Protein AF-A0A6N7AFN5-F1 (afdb_monomer_lite)

Sequence (106 aa):
MSRGKKYKDRILKVLLETVGHSVFNEKVSVTKLRLILMEGEQFIHGACLINGRPAAVMFCPDIEMGLVAIAKSPFSDEMHYARITATVVTGKDAASLSHPLHRTRQ

Radius of gyration: 15.15 Å; chains: 1; bounding box: 48×24×41 Å

Foldseek 3Di:
DDQWDWDDDPVVQVVVQVVLCVVPVDRWHWAPWTWIQRPVQQKIWTWIAINNWTKIKIARVVQQKIKMWTDPDNPDPDIDIDIDHDDDDDPPVVVVPVDDPPDPDD

Secondary structure (DSSP, 8-state):
--S-EEE--HHHHHHHHHHHHHHHSS---EEEEEEEEETTTTEEEEEEEETTEEEEEEEETTTTEEEEEEESSTT-S-EEEEEEE-----SSTTTGGGS-------

Structure (mmCIF, N/CA/C/O backbone):
data_AF-A0A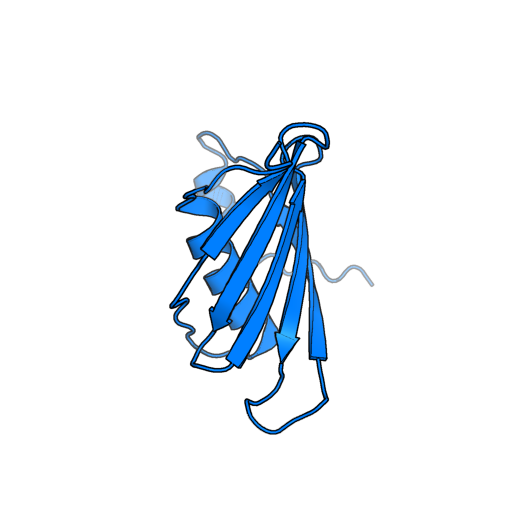6N7AFN5-F1
#
_entry.id   AF-A0A6N7AFN5-F1
#
loop_
_atom_site.group_PDB
_atom_site.id
_atom_site.type_symbol
_atom_site.label_atom_id
_atom_site.label_alt_id
_atom_site.label_comp_id
_atom_site.label_asym_id
_atom_site.label_entity_id
_atom_site.label_seq_id
_atom_site.pdbx_PDB_ins_code
_atom_site.Cartn_x
_atom_site.Cartn_y
_atom_site.Cartn_z
_atom_site.occupancy
_atom_site.B_iso_or_equiv
_atom_site.auth_seq_id
_atom_site.auth_comp_id
_atom_site.auth_asym_id
_atom_site.auth_atom_id
_atom_site.pdbx_PDB_model_num
ATOM 1 N N . MET A 1 1 ? -25.710 -9.493 -4.014 1.00 48.72 1 MET A N 1
ATOM 2 C CA . MET A 1 1 ? -25.353 -8.317 -3.189 1.00 48.72 1 MET A CA 1
ATOM 3 C C . MET A 1 1 ? -23.850 -8.101 -3.293 1.00 48.72 1 MET A C 1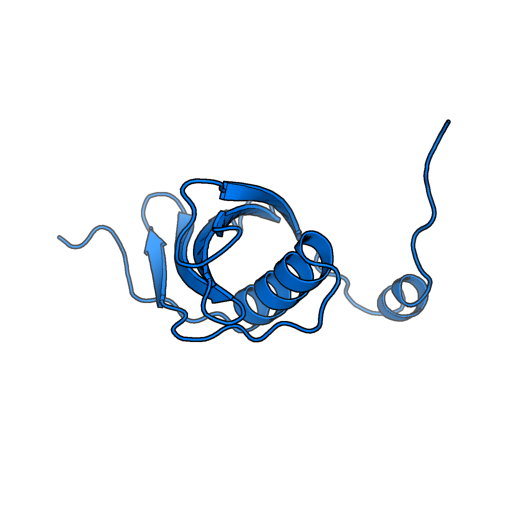
ATOM 5 O O . MET A 1 1 ? -23.125 -9.087 -3.292 1.00 48.72 1 MET A O 1
ATOM 9 N N . SER A 1 2 ? -23.383 -6.860 -3.453 1.00 57.84 2 SER A N 1
ATOM 10 C CA . SER A 1 2 ? -21.942 -6.561 -3.447 1.00 57.84 2 SER A CA 1
ATOM 11 C C . SER A 1 2 ? -21.370 -6.869 -2.062 1.00 57.84 2 SER A C 1
ATOM 13 O O . SER A 1 2 ? -21.872 -6.319 -1.088 1.00 57.84 2 SER A O 1
ATOM 15 N N . ARG A 1 3 ? -20.346 -7.727 -1.963 1.00 80.50 3 ARG A N 1
ATOM 16 C CA . ARG A 1 3 ? -19.695 -8.077 -0.680 1.00 80.50 3 ARG A CA 1
ATOM 17 C C . ARG A 1 3 ? -18.726 -7.002 -0.166 1.00 80.50 3 ARG A C 1
ATOM 19 O O . ARG A 1 3 ? -18.172 -7.157 0.913 1.00 80.50 3 ARG A O 1
ATOM 26 N N . GLY A 1 4 ? -18.536 -5.913 -0.913 1.00 89.56 4 GLY A N 1
ATOM 27 C CA . GLY A 1 4 ? -17.678 -4.807 -0.499 1.00 89.56 4 GLY A CA 1
ATOM 28 C C . GLY A 1 4 ? -18.197 -3.435 -0.920 1.00 89.56 4 GLY A C 1
ATOM 29 O O . GLY A 1 4 ? -19.010 -3.306 -1.844 1.00 89.56 4 GLY A O 1
ATOM 30 N N . LYS A 1 5 ? -17.705 -2.397 -0.238 1.00 94.75 5 LYS A N 1
ATOM 31 C CA . LYS A 1 5 ? -18.006 -0.985 -0.511 1.00 94.75 5 LYS A CA 1
ATOM 32 C C . LYS A 1 5 ? -16.742 -0.218 -0.866 1.00 94.75 5 LYS A C 1
ATOM 34 O O . LYS A 1 5 ? -15.682 -0.458 -0.301 1.00 94.75 5 LYS A O 1
ATOM 39 N N . LYS A 1 6 ? -16.856 0.743 -1.790 1.00 95.56 6 LYS A N 1
ATOM 40 C CA . LYS A 1 6 ? -15.751 1.659 -2.111 1.00 95.56 6 LYS A CA 1
ATOM 41 C C . LYS A 1 6 ? -15.297 2.366 -0.836 1.00 95.56 6 LYS A C 1
ATOM 43 O O . LYS A 1 6 ? -16.120 2.944 -0.132 1.00 95.56 6 LYS A O 1
ATOM 48 N N . TYR A 1 7 ? -13.995 2.364 -0.597 1.00 94.94 7 TYR A N 1
ATOM 49 C CA . TYR A 1 7 ? -13.388 2.946 0.589 1.00 94.94 7 TYR A CA 1
ATOM 50 C C . TYR A 1 7 ? -12.351 4.003 0.195 1.00 94.94 7 TYR A C 1
ATOM 52 O O . TYR A 1 7 ? -11.788 3.978 -0.905 1.00 94.94 7 TYR A O 1
ATOM 60 N N . LYS A 1 8 ? -12.131 4.982 1.069 1.00 93.56 8 LYS A N 1
ATOM 61 C CA . LYS A 1 8 ? -11.112 6.020 0.899 1.00 93.56 8 LYS A CA 1
ATOM 62 C C . LYS A 1 8 ? -10.414 6.209 2.228 1.00 93.56 8 LYS A C 1
ATOM 64 O O . LYS A 1 8 ? -11.068 6.511 3.216 1.00 93.56 8 LYS A O 1
ATOM 69 N N . ASP A 1 9 ? -9.095 6.105 2.207 1.00 90.19 9 ASP A N 1
ATOM 70 C CA . ASP A 1 9 ? -8.293 6.197 3.414 1.00 90.19 9 ASP A CA 1
ATOM 71 C C . ASP A 1 9 ? -6.992 6.931 3.114 1.00 90.19 9 ASP A C 1
ATOM 73 O O . ASP A 1 9 ? -6.204 6.527 2.253 1.00 90.19 9 ASP A O 1
ATOM 77 N N . ARG A 1 10 ? -6.805 8.069 3.786 1.00 90.00 10 ARG A N 1
ATOM 78 C CA . ARG A 1 10 ? -5.598 8.883 3.627 1.00 90.00 10 ARG A CA 1
ATOM 79 C C . ARG A 1 10 ? -4.405 8.251 4.336 1.00 90.00 10 ARG A C 1
ATOM 81 O O . ARG A 1 10 ? -3.293 8.388 3.836 1.00 90.00 10 ARG A O 1
ATOM 88 N N . ILE A 1 11 ? -4.634 7.551 5.445 1.00 88.62 11 ILE A N 1
ATOM 89 C CA . ILE A 1 11 ? -3.586 6.892 6.226 1.00 88.62 11 ILE A CA 1
ATOM 90 C C . ILE A 1 11 ? -3.008 5.746 5.406 1.00 88.62 11 ILE A C 1
ATOM 92 O O . ILE A 1 11 ? -1.794 5.683 5.242 1.00 88.62 11 ILE A O 1
ATOM 96 N N . LEU A 1 12 ? -3.854 4.917 4.784 1.00 92.19 12 LEU A N 1
ATOM 97 C CA . LEU A 1 12 ? -3.364 3.848 3.907 1.00 92.19 12 LEU A CA 1
ATOM 98 C C . LEU A 1 12 ? -2.556 4.381 2.725 1.00 92.19 12 LEU A C 1
ATOM 100 O O . LEU A 1 12 ? -1.584 3.749 2.324 1.00 92.19 12 LEU A O 1
ATOM 104 N N . LYS A 1 13 ? -2.903 5.550 2.175 1.00 94.94 13 LYS A N 1
ATOM 105 C CA . LYS A 1 13 ? -2.083 6.162 1.122 1.00 94.94 13 LYS A CA 1
ATOM 106 C C . LYS A 1 13 ? -0.681 6.512 1.633 1.00 94.94 13 LYS A C 1
ATOM 108 O O . LYS A 1 13 ? 0.290 6.134 0.986 1.00 94.94 13 LYS A O 1
ATOM 113 N N . VAL A 1 14 ? -0.584 7.207 2.768 1.00 92.44 14 VAL A N 1
ATOM 114 C CA . VAL A 1 14 ? 0.706 7.581 3.377 1.00 92.44 14 VAL A CA 1
ATOM 115 C C . VAL A 1 14 ? 1.515 6.333 3.717 1.00 92.44 14 VAL A C 1
ATOM 117 O O . VAL A 1 14 ? 2.703 6.258 3.430 1.00 92.44 14 VAL A O 1
ATOM 120 N N . LEU A 1 15 ? 0.854 5.315 4.259 1.00 92.25 15 LEU A N 1
ATOM 121 C CA . LEU A 1 15 ? 1.477 4.048 4.596 1.00 92.25 15 LEU A CA 1
ATOM 122 C C . LEU A 1 15 ? 2.068 3.359 3.359 1.00 92.25 15 LEU A C 1
ATOM 124 O O . LEU A 1 15 ? 3.201 2.888 3.403 1.00 92.25 15 LEU A O 1
ATOM 128 N N . LEU A 1 16 ? 1.336 3.330 2.244 1.00 95.69 16 LEU A N 1
ATOM 129 C CA . LEU A 1 16 ? 1.826 2.775 0.980 1.00 95.69 16 LEU A CA 1
ATOM 130 C C . LEU A 1 16 ? 3.016 3.565 0.416 1.00 95.69 16 LEU A C 1
ATOM 132 O O . LEU A 1 16 ? 3.907 2.967 -0.184 1.00 95.69 16 LEU A O 1
ATOM 136 N N . GLU A 1 17 ? 3.060 4.883 0.625 1.00 95.69 17 GLU A N 1
ATOM 137 C CA . GLU A 1 17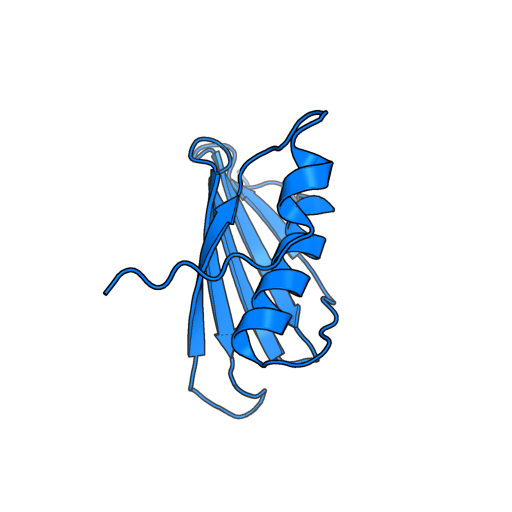 ? 4.225 5.705 0.277 1.00 95.69 17 GLU A CA 1
ATOM 138 C C . GLU A 1 17 ? 5.438 5.337 1.151 1.00 95.69 17 GLU A C 1
ATOM 140 O O . GLU A 1 17 ? 6.529 5.122 0.625 1.00 95.69 17 GLU A O 1
ATOM 145 N N . THR A 1 18 ? 5.250 5.150 2.460 1.00 93.25 18 THR A N 1
ATOM 146 C CA . THR A 1 18 ? 6.308 4.682 3.373 1.00 93.25 18 THR A CA 1
ATOM 147 C C . THR A 1 18 ? 6.827 3.295 2.988 1.00 93.25 18 THR A C 1
ATOM 149 O O . THR A 1 18 ? 8.038 3.084 2.923 1.00 93.25 18 THR A O 1
ATOM 152 N N . VAL A 1 19 ? 5.931 2.351 2.685 1.00 93.94 19 VAL A N 1
ATOM 153 C CA . VAL A 1 19 ? 6.309 0.999 2.249 1.00 93.94 19 VAL A CA 1
ATOM 154 C C . VAL A 1 19 ? 7.078 1.054 0.932 1.00 93.94 19 VAL A C 1
ATOM 156 O O . VAL A 1 19 ? 8.144 0.457 0.829 1.00 93.94 19 VAL A O 1
ATOM 159 N N . GLY A 1 20 ? 6.584 1.793 -0.064 1.00 95.06 20 GLY A N 1
ATOM 160 C CA . GLY A 1 20 ? 7.269 1.920 -1.349 1.00 95.06 20 GLY A CA 1
ATOM 161 C C . GLY A 1 20 ? 8.663 2.537 -1.208 1.00 95.06 20 GLY A C 1
ATOM 162 O O . GLY A 1 20 ? 9.608 2.039 -1.818 1.00 95.06 20 GLY A O 1
ATOM 163 N N . HIS A 1 21 ? 8.814 3.556 -0.355 1.00 94.56 21 HIS A N 1
ATOM 164 C CA . HIS A 1 21 ? 10.123 4.122 -0.035 1.00 94.56 21 HIS A CA 1
ATOM 165 C C . HIS A 1 21 ? 11.052 3.084 0.603 1.00 94.56 21 HIS A C 1
ATOM 167 O O . HIS A 1 21 ? 12.190 2.943 0.170 1.00 94.56 21 HIS A O 1
ATOM 173 N N . SER A 1 22 ? 10.561 2.307 1.573 1.00 92.50 22 SER A N 1
ATOM 174 C CA . SER A 1 22 ? 11.355 1.266 2.233 1.00 92.50 22 SER A CA 1
ATOM 175 C C . SER A 1 22 ? 11.749 0.115 1.302 1.00 92.50 22 SER A C 1
ATOM 177 O O . SER A 1 22 ? 12.813 -0.465 1.493 1.00 92.50 22 SER A O 1
ATOM 179 N N . VAL A 1 23 ? 10.905 -0.247 0.330 1.00 92.62 23 VAL A N 1
ATOM 180 C CA . VAL A 1 23 ? 11.166 -1.359 -0.603 1.00 92.62 23 VAL A CA 1
ATOM 181 C C . VAL A 1 23 ? 12.159 -0.956 -1.693 1.00 92.62 23 VAL A C 1
ATOM 183 O O . VAL A 1 23 ? 13.031 -1.745 -2.043 1.00 92.62 23 VAL A O 1
ATOM 186 N N . PHE A 1 24 ? 12.041 0.261 -2.230 1.00 93.06 24 PHE A N 1
ATOM 187 C CA . PHE A 1 24 ? 12.830 0.700 -3.388 1.00 93.06 24 PHE A CA 1
ATOM 188 C C . PHE A 1 24 ? 13.945 1.695 -3.050 1.00 93.06 24 PHE A C 1
ATOM 190 O O . PHE A 1 24 ? 14.727 2.043 -3.930 1.00 93.06 24 PHE A O 1
ATOM 197 N N . ASN A 1 25 ? 14.026 2.153 -1.798 1.00 93.81 25 ASN A N 1
ATOM 198 C CA . ASN A 1 25 ? 14.974 3.168 -1.334 1.00 93.81 25 ASN A CA 1
ATOM 199 C C . ASN A 1 25 ? 14.945 4.462 -2.179 1.00 93.81 25 ASN A C 1
ATOM 201 O O . ASN A 1 25 ? 15.965 5.108 -2.410 1.00 93.81 25 ASN A O 1
ATOM 205 N N . GLU A 1 26 ? 13.761 4.842 -2.665 1.00 93.50 26 GLU A N 1
ATOM 206 C CA . GLU A 1 26 ? 13.540 6.031 -3.495 1.00 93.50 26 GLU A CA 1
ATOM 207 C C . GLU A 1 26 ? 12.292 6.789 -3.038 1.00 93.50 26 GLU A C 1
ATOM 209 O O . GLU A 1 26 ? 11.430 6.246 -2.343 1.00 93.50 26 GLU A O 1
ATOM 214 N N . LYS A 1 27 ? 12.158 8.062 -3.417 1.00 93.75 27 LYS A N 1
ATOM 215 C CA . LYS A 1 27 ? 10.902 8.787 -3.193 1.00 93.75 27 LYS A CA 1
ATOM 216 C C . LYS A 1 27 ? 9.816 8.177 -4.078 1.00 93.75 27 LYS A C 1
ATOM 218 O O . LYS A 1 27 ? 9.979 8.099 -5.296 1.00 93.75 27 LYS A O 1
ATOM 223 N N . VAL A 1 28 ? 8.690 7.801 -3.480 1.00 95.50 28 VAL A N 1
ATOM 224 C CA . VAL A 1 28 ? 7.569 7.202 -4.209 1.00 95.50 28 VAL A CA 1
ATOM 225 C C . VAL A 1 28 ? 6.325 8.081 -4.199 1.00 95.50 28 VAL A C 1
ATOM 227 O O . VAL A 1 28 ? 6.105 8.878 -3.290 1.00 95.50 28 VAL A O 1
ATOM 230 N N . SER A 1 29 ? 5.493 7.915 -5.223 1.00 96.75 29 SER A N 1
ATOM 231 C CA . SER A 1 29 ? 4.147 8.471 -5.295 1.00 96.75 29 SER A CA 1
ATOM 232 C C . SER A 1 29 ? 3.127 7.356 -5.482 1.00 96.75 29 SER A C 1
ATOM 234 O O . SER A 1 29 ? 3.264 6.523 -6.385 1.00 96.75 29 SER A O 1
ATOM 236 N N . VAL A 1 30 ? 2.079 7.367 -4.653 1.00 97.50 30 VAL A N 1
ATOM 237 C CA . VAL A 1 30 ? 0.929 6.470 -4.802 1.00 97.50 30 VAL A CA 1
ATOM 238 C C . VAL A 1 30 ? -0.136 7.137 -5.666 1.00 97.50 30 VAL A C 1
ATOM 240 O O . VAL A 1 30 ? -0.711 8.173 -5.311 1.00 97.50 30 VAL A O 1
ATOM 243 N N . THR A 1 31 ? -0.462 6.501 -6.788 1.00 97.12 31 THR A N 1
ATOM 244 C CA . THR A 1 31 ? -1.503 6.948 -7.720 1.00 97.12 31 THR A CA 1
ATOM 245 C C . THR A 1 31 ? -2.524 5.843 -7.979 1.00 97.12 31 THR A C 1
ATOM 247 O O . THR A 1 31 ? -2.326 4.685 -7.615 1.00 97.12 31 THR A O 1
ATOM 250 N N . LYS A 1 32 ? -3.673 6.210 -8.563 1.00 97.12 32 LYS A N 1
ATOM 251 C CA . LYS A 1 32 ? -4.778 5.289 -8.895 1.00 97.12 32 LYS A CA 1
ATOM 252 C C . LYS A 1 32 ? -5.212 4.365 -7.742 1.00 97.12 32 LYS A C 1
ATOM 254 O O . LYS A 1 32 ? -5.704 3.275 -7.999 1.00 97.12 32 LYS A O 1
ATOM 259 N N . LEU A 1 33 ? -5.095 4.815 -6.490 1.00 97.75 33 LEU A N 1
ATOM 260 C CA . LEU A 1 33 ? -5.542 4.048 -5.328 1.00 97.75 33 LEU A CA 1
ATOM 261 C C . LEU A 1 33 ? -7.050 3.770 -5.422 1.00 97.75 33 LEU A C 1
ATOM 263 O O . LEU A 1 33 ? -7.863 4.689 -5.601 1.00 97.75 33 LEU A O 1
ATOM 267 N N . ARG A 1 34 ? -7.413 2.492 -5.349 1.00 97.56 34 ARG A N 1
ATOM 268 C CA . ARG A 1 34 ? -8.786 1.985 -5.326 1.00 97.56 34 ARG A CA 1
ATOM 269 C C . ARG A 1 34 ? -8.889 1.006 -4.173 1.00 97.56 34 ARG A C 1
ATOM 271 O O . ARG A 1 34 ? -8.246 -0.033 -4.218 1.00 97.56 34 ARG A O 1
ATOM 278 N N . LEU A 1 35 ? -9.679 1.355 -3.163 1.00 97.56 35 LEU A N 1
ATOM 279 C CA . LEU A 1 35 ? -9.890 0.528 -1.982 1.00 97.56 35 LEU A CA 1
ATOM 280 C C . LEU A 1 35 ? -11.343 0.064 -1.918 1.00 97.56 35 LEU A C 1
ATOM 282 O O . LEU A 1 35 ? -12.267 0.793 -2.299 1.00 97.56 35 LEU A O 1
ATOM 286 N N . ILE A 1 36 ? -11.521 -1.143 -1.407 1.00 97.00 36 ILE A N 1
ATOM 287 C CA . ILE A 1 36 ? -12.792 -1.776 -1.103 1.00 97.00 36 ILE A CA 1
ATOM 288 C C . ILE A 1 36 ? -12.716 -2.241 0.350 1.00 97.00 36 ILE A C 1
ATOM 290 O O . ILE A 1 36 ? -11.787 -2.949 0.728 1.00 97.00 36 ILE A O 1
ATOM 294 N N . LEU A 1 37 ? -13.689 -1.830 1.156 1.00 96.31 37 LEU A N 1
ATOM 295 C CA . LEU A 1 37 ? -13.931 -2.398 2.474 1.00 96.31 37 LEU A CA 1
ATOM 296 C C . LEU A 1 37 ? -14.819 -3.630 2.304 1.00 96.31 37 LEU A C 1
ATOM 298 O O . LEU A 1 37 ? -15.923 -3.522 1.762 1.00 96.31 37 LEU A O 1
ATOM 302 N N . MET A 1 38 ? -14.335 -4.777 2.761 1.00 94.88 38 MET A N 1
ATOM 303 C CA . MET A 1 38 ? -15.083 -6.026 2.842 1.00 94.88 38 MET A CA 1
ATOM 304 C C . MET A 1 38 ? -15.804 -6.050 4.189 1.00 94.88 38 MET A C 1
ATOM 306 O O . MET A 1 38 ? -15.224 -6.409 5.205 1.00 94.88 38 MET A O 1
ATOM 310 N N . GLU A 1 39 ? -17.050 -5.572 4.226 1.00 89.12 39 GLU A N 1
ATOM 311 C CA . GLU A 1 39 ? -17.759 -5.309 5.490 1.00 89.12 39 GLU A CA 1
ATOM 312 C C . GLU A 1 39 ? -18.045 -6.578 6.307 1.00 89.12 39 GLU A C 1
ATOM 314 O O . GLU A 1 39 ? -18.096 -6.510 7.532 1.00 89.12 39 GLU A O 1
ATOM 319 N N . GLY A 1 40 ? -18.223 -7.732 5.656 1.00 87.31 40 GLY A N 1
ATOM 320 C CA . GLY A 1 40 ? -18.464 -8.999 6.356 1.00 87.31 40 GLY A CA 1
ATOM 321 C C . GLY A 1 40 ? -17.216 -9.535 7.058 1.00 87.31 40 GLY A C 1
ATOM 322 O O . GLY A 1 40 ? -17.311 -10.152 8.112 1.00 87.31 40 GLY A O 1
ATOM 323 N N . GLU A 1 41 ? -16.050 -9.273 6.477 1.00 90.25 41 GLU A N 1
ATOM 324 C CA . GLU A 1 41 ? -14.758 -9.803 6.907 1.00 90.25 41 GLU A CA 1
ATOM 325 C C . GLU A 1 41 ? -13.860 -8.735 7.560 1.00 90.25 41 GLU A C 1
ATOM 327 O O . GLU A 1 41 ? -12.747 -9.040 7.973 1.00 90.25 41 GLU A O 1
ATOM 332 N N . GLN A 1 42 ? -14.336 -7.488 7.642 1.00 90.69 42 GLN A N 1
ATOM 333 C CA . GLN A 1 42 ? -13.690 -6.341 8.294 1.00 90.69 42 GLN A CA 1
ATOM 334 C C . GLN A 1 42 ? -12.258 -6.041 7.817 1.00 90.69 42 GLN A C 1
ATOM 336 O O . GLN A 1 42 ? -11.468 -5.458 8.551 1.00 90.69 42 GLN A O 1
ATOM 341 N N . PHE A 1 43 ? -11.925 -6.355 6.561 1.00 94.69 43 PHE A N 1
ATOM 342 C CA . PHE A 1 43 ? -10.640 -5.975 5.971 1.00 94.69 43 PHE A CA 1
ATOM 343 C C . PHE A 1 43 ? -10.800 -5.048 4.768 1.00 94.69 43 PHE A C 1
ATOM 345 O O . PHE A 1 43 ? -11.794 -5.057 4.038 1.00 94.69 43 PHE A O 1
ATOM 352 N N . ILE A 1 44 ? -9.778 -4.231 4.552 1.00 96.38 44 ILE A N 1
ATOM 353 C CA . ILE A 1 44 ? -9.649 -3.333 3.415 1.00 96.38 44 ILE A CA 1
ATOM 354 C C . ILE A 1 44 ? -8.720 -3.997 2.408 1.00 96.38 44 ILE A C 1
ATOM 356 O O . ILE A 1 44 ? -7.598 -4.370 2.735 1.00 96.38 44 ILE A O 1
ATOM 360 N N . HIS A 1 45 ? -9.158 -4.107 1.163 1.00 95.62 45 HIS A N 1
ATOM 361 C CA . HIS A 1 45 ? -8.334 -4.573 0.056 1.00 95.62 45 HIS A CA 1
ATOM 362 C C . HIS A 1 45 ? -8.349 -3.550 -1.075 1.00 95.62 45 HIS A C 1
ATOM 364 O O . HIS A 1 45 ? -9.319 -2.815 -1.264 1.00 95.62 45 HIS A O 1
ATOM 370 N N . GLY A 1 46 ? -7.281 -3.488 -1.858 1.00 96.50 46 GLY A N 1
ATOM 371 C CA . GLY A 1 46 ? -7.287 -2.667 -3.048 1.00 96.50 46 GLY A CA 1
ATOM 372 C C . GLY A 1 46 ? -6.051 -2.784 -3.910 1.00 96.50 46 GLY A C 1
ATOM 373 O O . GLY A 1 46 ? -5.163 -3.600 -3.671 1.00 96.50 46 GLY A O 1
ATOM 374 N N . ALA A 1 47 ? -6.009 -1.910 -4.908 1.00 97.50 47 ALA A N 1
ATOM 375 C CA . ALA A 1 47 ? -4.903 -1.786 -5.839 1.00 97.50 47 ALA A CA 1
ATOM 376 C C . ALA A 1 47 ? -4.496 -0.321 -6.011 1.00 97.50 47 ALA A C 1
ATOM 378 O O . ALA A 1 47 ? -5.311 0.601 -5.876 1.00 97.50 47 ALA A O 1
ATOM 379 N N . CYS A 1 48 ? -3.226 -0.102 -6.326 1.00 97.56 48 CYS A N 1
ATOM 380 C CA . CYS A 1 48 ? -2.678 1.201 -6.668 1.00 97.56 48 CYS A CA 1
ATOM 381 C C . CYS A 1 48 ? -1.472 1.064 -7.604 1.00 97.56 48 CYS A C 1
ATOM 383 O O . CYS A 1 48 ? -1.082 -0.037 -7.994 1.00 97.56 48 CYS A O 1
ATOM 385 N N . LEU A 1 49 ? -0.898 2.206 -7.981 1.00 97.25 49 LEU A N 1
ATOM 386 C CA . LEU A 1 49 ? 0.406 2.284 -8.625 1.00 97.25 49 LEU A CA 1
ATOM 387 C C . LEU A 1 49 ? 1.385 3.016 -7.705 1.00 97.25 49 LEU A C 1
ATOM 389 O O . LEU A 1 49 ? 1.084 4.131 -7.273 1.00 97.25 49 LEU A O 1
ATOM 393 N N . ILE A 1 50 ? 2.560 2.431 -7.473 1.00 96.38 50 ILE A N 1
ATOM 394 C CA . ILE A 1 50 ? 3.680 3.033 -6.733 1.00 96.38 50 ILE A CA 1
ATOM 395 C C . ILE A 1 50 ? 4.780 3.361 -7.745 1.00 96.38 50 ILE A C 1
ATOM 397 O O . ILE A 1 50 ? 5.411 2.455 -8.283 1.00 96.38 50 ILE A O 1
ATOM 401 N N . ASN A 1 51 ? 4.976 4.645 -8.073 1.00 95.25 51 ASN A N 1
ATOM 402 C CA . ASN A 1 51 ? 5.866 5.068 -9.174 1.00 95.25 51 ASN A CA 1
ATOM 403 C C . ASN A 1 51 ? 5.574 4.321 -10.498 1.00 95.25 51 ASN A C 1
ATOM 405 O O . ASN A 1 51 ? 6.473 3.902 -11.219 1.00 95.25 51 ASN A O 1
ATOM 409 N N . GLY A 1 52 ? 4.289 4.100 -10.800 1.00 94.94 52 GLY A N 1
ATOM 410 C CA . GLY A 1 52 ? 3.852 3.364 -11.994 1.00 94.94 52 GLY A CA 1
ATOM 411 C C . GLY A 1 52 ? 3.899 1.836 -11.869 1.00 94.94 52 GLY A C 1
ATOM 412 O O . GLY A 1 52 ? 3.360 1.157 -12.739 1.00 94.94 52 GLY A O 1
ATOM 413 N N . ARG A 1 53 ? 4.463 1.287 -10.786 1.00 95.44 53 ARG A N 1
ATOM 414 C CA . ARG A 1 53 ? 4.504 -0.157 -10.519 1.00 95.44 53 ARG A CA 1
ATOM 415 C C . ARG A 1 53 ? 3.169 -0.634 -9.938 1.00 95.44 53 ARG A C 1
ATOM 417 O O . ARG A 1 53 ? 2.715 -0.038 -8.956 1.00 95.44 53 ARG A O 1
ATOM 424 N N . PRO A 1 54 ? 2.531 -1.672 -10.505 1.00 96.44 54 PRO A N 1
ATOM 425 C CA . PRO A 1 54 ? 1.332 -2.268 -9.927 1.00 96.44 54 PRO A CA 1
ATOM 426 C C . PRO A 1 54 ? 1.563 -2.732 -8.493 1.00 96.44 54 PRO A C 1
ATOM 428 O O . PRO A 1 54 ? 2.552 -3.405 -8.201 1.00 96.44 54 PRO A O 1
ATOM 431 N N . ALA A 1 55 ? 0.636 -2.382 -7.608 1.00 97.06 55 ALA A N 1
ATOM 432 C CA . ALA A 1 55 ? 0.640 -2.845 -6.234 1.00 97.06 55 ALA A CA 1
ATOM 433 C C . ALA A 1 55 ? -0.765 -3.245 -5.785 1.00 97.06 55 ALA A C 1
ATOM 435 O O . ALA A 1 55 ? -1.757 -2.610 -6.155 1.00 97.06 55 ALA A O 1
ATOM 436 N N . ALA A 1 56 ? -0.831 -4.277 -4.953 1.00 97.56 56 ALA A N 1
ATOM 437 C CA . ALA A 1 56 ? -2.026 -4.692 -4.239 1.00 97.56 56 ALA A CA 1
ATOM 438 C C . ALA A 1 56 ? -1.806 -4.515 -2.736 1.00 97.56 56 ALA A C 1
ATOM 440 O O . ALA A 1 56 ? -0.705 -4.731 -2.231 1.00 97.56 56 ALA A O 1
ATOM 441 N N . VAL A 1 57 ? -2.861 -4.130 -2.027 1.00 97.50 57 VAL A N 1
ATOM 442 C CA . VAL A 1 57 ? -2.854 -3.950 -0.576 1.00 97.50 57 VAL A CA 1
ATOM 443 C C . VAL A 1 57 ? -3.990 -4.742 0.052 1.00 97.50 57 VAL A C 1
ATOM 445 O O . VAL A 1 57 ? -5.091 -4.821 -0.497 1.00 97.50 57 VAL A O 1
ATOM 448 N N . MET A 1 58 ? -3.710 -5.314 1.213 1.00 96.81 58 MET A N 1
ATOM 449 C CA . MET A 1 58 ? -4.686 -5.849 2.149 1.00 96.81 58 MET A CA 1
ATOM 450 C C . MET A 1 58 ? -4.338 -5.315 3.537 1.00 96.81 58 MET A C 1
ATOM 452 O O . MET A 1 58 ? -3.172 -5.333 3.921 1.00 96.81 58 MET A O 1
ATOM 456 N N . PHE A 1 59 ? -5.319 -4.821 4.278 1.00 95.88 59 PHE A N 1
ATOM 457 C CA . PHE A 1 59 ? -5.133 -4.283 5.619 1.00 95.88 59 PHE A CA 1
ATOM 458 C C . PHE A 1 59 ? -6.330 -4.644 6.493 1.00 95.88 59 PHE A C 1
ATOM 460 O O . PHE A 1 59 ? -7.472 -4.428 6.092 1.00 95.88 59 PHE A O 1
ATOM 467 N N . CYS A 1 60 ? -6.058 -5.179 7.674 1.00 94.50 60 CYS A N 1
ATOM 468 C CA . CYS A 1 60 ? -7.028 -5.590 8.677 1.00 94.50 60 CYS A CA 1
ATOM 469 C C . CYS A 1 60 ? -6.945 -4.588 9.842 1.00 94.50 60 CYS A C 1
ATOM 471 O O . CYS A 1 60 ? -5.987 -4.648 10.620 1.00 94.50 60 CYS A O 1
ATOM 473 N N . PRO A 1 61 ? -7.870 -3.609 9.929 1.00 90.88 61 PRO A N 1
ATOM 474 C CA . PRO A 1 61 ? -7.806 -2.548 10.935 1.00 90.88 61 PRO A CA 1
ATOM 475 C C . PRO A 1 61 ? -7.929 -3.043 12.377 1.00 90.88 61 PRO A C 1
ATOM 477 O O . PRO A 1 61 ? -7.387 -2.413 13.274 1.00 90.88 61 PRO A O 1
ATOM 480 N N . ASP A 1 62 ? -8.628 -4.155 12.593 1.00 90.31 62 ASP A N 1
ATOM 481 C CA . ASP A 1 62 ? -8.861 -4.790 13.894 1.00 90.31 62 ASP A CA 1
ATOM 482 C C . ASP A 1 62 ? -7.577 -5.310 14.555 1.00 90.31 62 ASP A C 1
ATOM 484 O O . ASP A 1 62 ? -7.442 -5.260 15.775 1.00 90.31 62 ASP A O 1
ATOM 488 N N . ILE A 1 63 ? -6.628 -5.776 13.744 1.00 91.50 63 ILE A N 1
ATOM 489 C CA . ILE A 1 63 ? -5.322 -6.281 14.188 1.00 91.50 63 ILE A CA 1
ATOM 490 C C . ILE A 1 63 ? -4.162 -5.374 13.763 1.00 91.50 63 ILE A C 1
ATOM 492 O O . ILE A 1 63 ? -3.004 -5.763 13.888 1.00 91.50 63 ILE A O 1
ATOM 496 N N . GLU A 1 64 ? -4.470 -4.193 13.220 1.00 91.25 64 GLU A N 1
ATOM 497 C CA . GLU A 1 64 ? -3.520 -3.166 12.772 1.00 91.25 64 GLU A CA 1
ATOM 498 C C . GLU A 1 64 ? -2.417 -3.685 11.826 1.00 91.25 64 GLU A C 1
ATOM 500 O O . GLU A 1 64 ? -1.301 -3.160 11.772 1.00 91.25 64 GLU A O 1
ATOM 505 N N . MET A 1 65 ? -2.710 -4.728 11.048 1.00 94.50 65 MET A N 1
ATOM 506 C CA . MET A 1 65 ? -1.733 -5.396 10.190 1.00 94.50 65 MET A CA 1
ATOM 507 C C . MET A 1 65 ? -2.203 -5.491 8.749 1.00 94.50 65 MET A C 1
ATOM 509 O O . MET A 1 65 ? -3.391 -5.498 8.442 1.00 94.50 65 MET A O 1
ATOM 513 N N . GLY A 1 66 ? -1.245 -5.601 7.837 1.00 95.12 66 GLY A N 1
ATOM 514 C CA . GLY A 1 66 ? -1.536 -5.756 6.424 1.00 95.12 66 GLY A CA 1
ATOM 515 C C . GLY A 1 66 ? -0.387 -6.341 5.626 1.00 95.12 66 GLY A C 1
ATOM 516 O O . GLY A 1 66 ? 0.680 -6.671 6.145 1.00 95.12 66 GLY A O 1
ATOM 517 N N . LEU A 1 67 ? -0.624 -6.441 4.328 1.00 97.31 67 LEU A N 1
ATOM 518 C CA . LEU A 1 67 ? 0.323 -6.913 3.338 1.00 97.31 67 LEU A CA 1
ATOM 519 C C . LEU A 1 67 ? 0.233 -6.019 2.105 1.00 97.31 67 LEU A C 1
ATOM 521 O O . LEU A 1 67 ? -0.861 -5.705 1.628 1.00 97.31 67 LEU A O 1
ATOM 525 N N . VAL A 1 68 ? 1.390 -5.648 1.572 1.00 97.44 68 VAL A N 1
ATOM 526 C CA . VAL A 1 68 ? 1.518 -5.032 0.251 1.00 97.44 68 VAL A CA 1
ATOM 527 C C . VAL A 1 68 ? 2.288 -5.985 -0.640 1.00 97.44 68 VAL A C 1
ATOM 529 O O . VAL A 1 68 ? 3.342 -6.476 -0.244 1.00 97.44 68 VAL A O 1
ATOM 532 N N . ALA A 1 69 ? 1.780 -6.214 -1.843 1.00 97.38 69 ALA A N 1
ATOM 533 C CA . ALA A 1 69 ? 2.514 -6.856 -2.922 1.00 97.38 69 ALA A CA 1
ATOM 534 C C . ALA A 1 69 ? 2.786 -5.801 -3.998 1.00 97.38 69 ALA A C 1
ATOM 536 O O . ALA A 1 69 ? 1.842 -5.154 -4.451 1.00 97.38 69 ALA A O 1
ATOM 537 N N . ILE A 1 70 ? 4.043 -5.605 -4.393 1.00 96.88 70 ILE A N 1
ATOM 538 C CA . ILE A 1 70 ? 4.455 -4.578 -5.357 1.00 96.88 70 ILE A CA 1
ATOM 539 C C . ILE A 1 70 ? 5.307 -5.217 -6.445 1.00 96.88 70 ILE A C 1
ATOM 541 O O . ILE A 1 70 ? 6.309 -5.859 -6.141 1.00 96.88 70 ILE A O 1
ATOM 545 N N . ALA A 1 71 ? 4.955 -4.998 -7.708 1.00 96.06 71 ALA A N 1
ATOM 546 C CA . ALA A 1 71 ? 5.802 -5.408 -8.821 1.00 96.06 71 ALA A CA 1
ATOM 547 C C . ALA A 1 71 ? 7.130 -4.643 -8.781 1.00 96.06 71 ALA A C 1
ATOM 549 O O . ALA A 1 71 ? 7.141 -3.421 -8.614 1.00 96.06 71 ALA A O 1
ATOM 550 N N . LYS A 1 72 ? 8.258 -5.331 -8.966 1.00 92.50 72 LYS A N 1
ATOM 551 C CA . LYS A 1 72 ? 9.587 -4.694 -8.990 1.00 92.50 72 LYS A CA 1
ATOM 552 C C . LYS A 1 72 ? 9.726 -3.683 -10.124 1.00 92.50 72 LYS A C 1
ATOM 554 O O . LYS A 1 72 ? 10.269 -2.588 -9.953 1.00 92.50 72 LYS A O 1
ATOM 559 N N . SER A 1 73 ? 9.204 -4.043 -11.290 1.00 88.75 73 SER A N 1
ATOM 560 C CA . SER A 1 73 ? 9.094 -3.168 -12.449 1.00 88.75 73 SER A CA 1
ATOM 561 C C . SER A 1 73 ? 7.785 -3.454 -13.195 1.00 88.75 73 SER A C 1
ATOM 563 O O . SER A 1 73 ? 7.210 -4.529 -13.027 1.00 88.75 73 SER A O 1
ATOM 565 N N . PRO A 1 74 ? 7.302 -2.528 -14.040 1.00 80.06 74 PRO A N 1
ATOM 566 C CA . PRO A 1 74 ? 6.090 -2.746 -14.835 1.00 80.06 74 PRO A CA 1
ATOM 567 C C . PRO A 1 74 ? 6.169 -3.915 -15.832 1.00 80.06 74 PRO A C 1
ATOM 569 O O . PRO A 1 74 ? 5.138 -4.330 -16.348 1.00 80.06 74 PRO A O 1
ATOM 572 N N . PHE A 1 75 ? 7.374 -4.417 -16.119 1.00 84.69 75 PHE A N 1
ATOM 573 C CA . PHE A 1 75 ? 7.639 -5.454 -17.124 1.00 84.69 75 PHE A CA 1
ATOM 574 C C . PHE A 1 75 ? 8.251 -6.721 -16.516 1.00 84.69 75 PHE A C 1
ATOM 576 O O . PHE A 1 75 ? 8.839 -7.526 -17.232 1.00 84.69 75 PHE A O 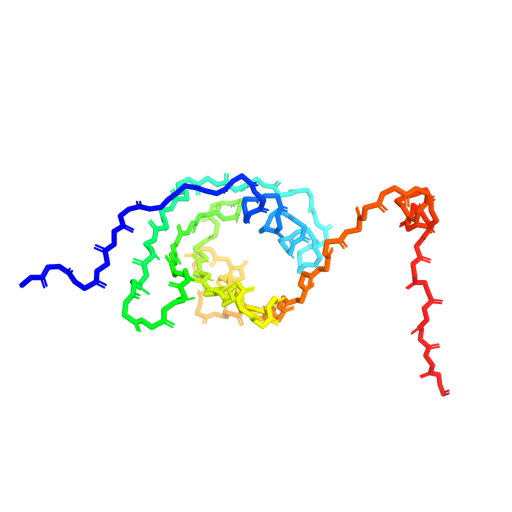1
ATOM 583 N N . SER A 1 76 ? 8.167 -6.870 -15.196 1.00 85.25 76 SER A N 1
ATOM 584 C CA . SER A 1 76 ? 8.712 -8.008 -14.463 1.00 85.25 76 SER A CA 1
ATOM 585 C C . SER A 1 76 ? 7.586 -8.817 -13.830 1.00 85.25 76 SER A C 1
ATOM 587 O O . SER A 1 76 ? 6.558 -8.273 -13.431 1.00 85.25 76 SER A O 1
ATOM 589 N N . ASP A 1 77 ? 7.805 -10.121 -13.738 1.00 89.81 77 ASP A N 1
ATOM 590 C CA . ASP A 1 77 ? 7.031 -11.082 -12.954 1.00 89.81 77 ASP A CA 1
ATOM 591 C C . ASP A 1 77 ? 7.467 -11.135 -11.475 1.00 89.81 77 ASP A C 1
ATOM 593 O O . ASP A 1 77 ? 6.824 -11.793 -10.656 1.00 89.81 77 ASP A O 1
ATOM 597 N N . GLU A 1 78 ? 8.528 -10.412 -11.106 1.00 94.56 78 GLU A N 1
ATOM 598 C CA . GLU A 1 78 ? 9.042 -10.340 -9.742 1.00 94.56 78 GLU A CA 1
ATOM 599 C C . GLU A 1 78 ? 8.187 -9.403 -8.877 1.00 94.56 78 GLU A C 1
ATOM 601 O O . GLU A 1 78 ? 7.977 -8.223 -9.189 1.00 94.56 78 GLU A O 1
ATOM 606 N N . MET A 1 79 ? 7.738 -9.933 -7.739 1.00 95.25 79 MET A N 1
ATOM 607 C CA . MET A 1 79 ? 6.920 -9.229 -6.756 1.00 95.25 79 MET A CA 1
ATOM 608 C C . MET A 1 79 ? 7.662 -9.123 -5.425 1.00 95.25 79 MET A C 1
ATOM 610 O O . MET A 1 79 ? 8.122 -10.119 -4.868 1.00 95.25 79 MET A O 1
ATOM 614 N N . HIS A 1 80 ? 7.716 -7.916 -4.873 1.00 95.38 80 HIS A N 1
ATOM 615 C CA . HIS A 1 80 ? 8.134 -7.675 -3.499 1.00 95.38 80 HIS A CA 1
ATOM 616 C C . HIS A 1 80 ? 6.923 -7.693 -2.575 1.00 95.38 80 HIS A C 1
ATOM 618 O O . HIS A 1 80 ? 5.894 -7.082 -2.869 1.00 95.38 80 HIS A O 1
ATOM 624 N N . TYR A 1 81 ? 7.069 -8.348 -1.428 1.00 96.19 81 TYR A N 1
ATOM 625 C CA . TYR A 1 81 ? 6.040 -8.407 -0.400 1.00 96.19 81 TYR A CA 1
ATOM 626 C C . TYR A 1 81 ? 6.524 -7.686 0.851 1.00 96.19 81 TYR A C 1
ATOM 628 O O . TYR A 1 81 ? 7.631 -7.931 1.327 1.00 96.19 81 TYR A O 1
ATOM 636 N N . ALA A 1 82 ? 5.684 -6.813 1.394 1.00 94.69 82 ALA A N 1
ATOM 637 C CA . ALA A 1 82 ? 5.958 -6.095 2.627 1.00 94.69 82 ALA A CA 1
ATOM 638 C C . ALA A 1 82 ? 4.811 -6.305 3.611 1.00 94.69 82 ALA A C 1
ATOM 640 O O . ALA A 1 82 ? 3.656 -5.987 3.313 1.00 94.69 82 ALA A O 1
ATOM 641 N N . ARG A 1 83 ? 5.135 -6.825 4.799 1.00 95.25 83 ARG A N 1
ATOM 642 C CA . ARG A 1 83 ? 4.194 -6.853 5.918 1.00 95.25 83 ARG A CA 1
ATOM 643 C C . ARG A 1 83 ? 4.108 -5.460 6.526 1.00 95.25 83 ARG A C 1
ATOM 645 O O . ARG A 1 83 ? 5.126 -4.837 6.812 1.00 95.25 83 ARG A O 1
ATOM 652 N N . ILE A 1 84 ? 2.886 -5.014 6.759 1.00 91.12 84 ILE A N 1
ATOM 653 C CA . ILE A 1 84 ? 2.578 -3.765 7.435 1.00 91.12 84 ILE A CA 1
ATOM 654 C C . ILE A 1 84 ? 2.152 -4.088 8.861 1.00 91.12 84 ILE A C 1
ATOM 656 O O . ILE A 1 84 ? 1.297 -4.947 9.068 1.00 91.12 84 ILE A O 1
ATOM 660 N N . THR A 1 85 ? 2.689 -3.341 9.817 1.00 90.38 85 THR A N 1
ATOM 661 C CA . THR A 1 85 ? 2.113 -3.196 11.153 1.00 90.38 85 THR A CA 1
ATOM 662 C C . THR A 1 85 ? 1.982 -1.702 11.405 1.00 90.38 85 THR A C 1
ATOM 664 O O . THR A 1 85 ? 2.974 -0.978 11.332 1.00 90.38 85 THR A O 1
ATOM 667 N N . ALA A 1 86 ? 0.756 -1.232 11.601 1.00 79.44 86 ALA A N 1
ATOM 668 C CA . ALA A 1 86 ? 0.473 0.143 11.971 1.00 79.44 86 ALA A CA 1
ATOM 669 C C . ALA A 1 86 ? 0.299 0.212 13.490 1.00 79.44 86 ALA A C 1
ATOM 671 O O . ALA A 1 86 ? -0.171 -0.730 14.109 1.00 79.44 86 ALA A O 1
ATOM 672 N N . THR A 1 87 ? 0.685 1.325 14.095 1.00 77.88 87 THR A N 1
ATOM 673 C CA . THR A 1 87 ? 0.387 1.601 15.500 1.00 77.88 87 THR A CA 1
ATOM 674 C C . THR A 1 87 ? 0.008 3.064 15.579 1.00 77.88 87 THR A C 1
ATOM 676 O O . THR A 1 87 ? 0.736 3.925 15.075 1.00 77.88 87 THR A O 1
ATOM 679 N N . VAL A 1 88 ? -1.153 3.361 16.157 1.00 68.50 88 VAL A N 1
ATOM 680 C CA . VAL A 1 88 ? -1.569 4.748 16.363 1.00 68.50 88 VAL A CA 1
ATOM 681 C C . VAL A 1 88 ? -0.768 5.320 17.528 1.00 68.50 88 VAL A C 1
ATOM 683 O O . VAL A 1 88 ? -0.848 4.831 18.649 1.00 68.50 88 VAL A O 1
ATOM 686 N N . VAL A 1 89 ? 0.001 6.376 17.270 1.00 73.00 89 VAL A N 1
ATOM 687 C CA . VAL A 1 89 ? 0.772 7.077 18.304 1.00 73.00 89 VAL A CA 1
ATOM 688 C C . VAL A 1 89 ? 0.067 8.392 18.627 1.00 73.00 89 VAL A C 1
ATOM 690 O O . VAL A 1 89 ? 0.007 9.294 17.792 1.00 73.00 89 VAL A O 1
ATOM 693 N N . THR A 1 90 ? -0.483 8.514 19.835 1.00 62.12 90 THR A N 1
ATOM 694 C CA . THR A 1 90 ? -1.199 9.714 20.298 1.00 62.12 90 THR A CA 1
ATOM 695 C C . THR A 1 90 ? -0.365 10.502 21.308 1.00 62.12 90 THR A C 1
ATOM 697 O O . THR A 1 90 ? -0.255 10.057 22.439 1.00 62.12 90 THR A O 1
ATOM 700 N N . GLY A 1 91 ? 0.140 11.693 20.950 1.00 63.25 91 GLY A N 1
ATOM 701 C CA . GLY A 1 91 ? 0.688 12.695 21.893 1.00 63.25 91 GLY A CA 1
ATOM 702 C C . GLY A 1 91 ? 1.941 12.289 22.704 1.00 63.25 91 GLY A C 1
ATOM 703 O O . GLY A 1 91 ? 2.083 11.157 23.126 1.00 63.25 91 GLY A O 1
ATOM 704 N N . LYS A 1 92 ? 2.870 13.237 22.932 1.00 55.81 92 LYS A N 1
ATOM 705 C CA . LYS A 1 92 ? 4.227 13.086 23.537 1.00 55.81 92 LYS A CA 1
ATOM 706 C C . LYS A 1 92 ? 5.172 12.055 22.878 1.00 55.81 92 LYS A C 1
ATOM 708 O O . LYS A 1 92 ? 6.319 12.406 22.620 1.00 55.81 92 LYS A O 1
ATOM 713 N N . ASP A 1 93 ? 4.697 10.876 22.496 1.00 55.28 93 ASP A N 1
ATOM 714 C CA . ASP A 1 93 ? 5.478 9.790 21.883 1.00 55.28 93 ASP A CA 1
ATOM 715 C C . ASP A 1 93 ? 5.710 9.968 20.371 1.00 55.28 93 ASP A C 1
ATOM 717 O O . ASP A 1 93 ? 6.613 9.374 19.790 1.00 55.28 93 ASP A O 1
ATOM 721 N N . ALA A 1 94 ? 4.960 10.854 19.709 1.00 52.59 94 ALA A N 1
ATOM 722 C CA . ALA A 1 94 ? 5.227 11.211 18.311 1.00 52.59 94 ALA A CA 1
ATOM 723 C C . ALA A 1 94 ? 6.581 11.935 18.139 1.00 52.59 94 ALA A C 1
ATOM 725 O O . ALA A 1 94 ? 7.199 11.856 17.079 1.00 52.59 94 ALA A O 1
ATOM 726 N N . ALA A 1 95 ? 7.062 12.621 19.185 1.00 50.00 95 ALA A N 1
ATOM 727 C CA . ALA A 1 95 ? 8.344 13.321 19.162 1.00 50.00 95 ALA A CA 1
ATOM 728 C C . ALA A 1 95 ? 9.543 12.355 19.239 1.00 50.00 95 ALA A C 1
ATOM 730 O O . ALA A 1 95 ? 10.585 12.632 18.644 1.00 50.00 95 ALA A O 1
ATOM 731 N N . SER A 1 96 ? 9.399 11.209 19.916 1.00 51.91 96 SER A N 1
ATOM 732 C CA . SER A 1 96 ? 10.486 10.241 20.135 1.00 51.91 96 SER A CA 1
ATOM 733 C C . SER A 1 96 ? 10.726 9.292 18.952 1.00 51.91 96 SER A C 1
ATOM 735 O O . SER A 1 96 ? 11.823 8.756 18.821 1.00 51.91 96 SER A O 1
ATOM 737 N N . LEU A 1 97 ? 9.752 9.137 18.046 1.00 54.28 97 LEU A N 1
ATOM 738 C CA . LEU A 1 97 ? 9.865 8.307 16.833 1.00 54.28 97 LEU A CA 1
ATOM 739 C C . LEU A 1 97 ? 10.521 9.017 15.635 1.00 54.28 97 LEU A C 1
ATOM 741 O O . LEU A 1 97 ? 10.718 8.409 14.587 1.00 54.28 97 LEU A O 1
ATOM 745 N N . SER A 1 98 ? 10.890 10.292 15.783 1.00 48.28 98 SER A N 1
ATOM 746 C CA . SER A 1 98 ? 11.637 11.056 14.773 1.00 48.28 98 SER A CA 1
ATOM 747 C C . SER A 1 98 ? 13.131 10.696 14.701 1.00 48.28 98 SER A C 1
ATOM 749 O O . SER A 1 98 ? 13.849 11.219 13.851 1.00 48.28 98 SER A O 1
ATOM 751 N N . HIS A 1 99 ? 13.610 9.803 15.573 1.00 41.16 99 HIS A N 1
ATOM 752 C CA . HIS A 1 99 ? 14.958 9.238 15.515 1.00 41.16 99 HIS A CA 1
ATOM 753 C C . HIS A 1 99 ? 14.925 7.844 14.870 1.00 41.16 99 HIS A C 1
ATOM 755 O O . HIS A 1 99 ? 14.079 7.028 15.242 1.00 41.16 99 HIS A O 1
ATOM 761 N N . PRO A 1 100 ? 15.829 7.537 13.919 1.00 40.00 100 PRO A N 1
ATOM 762 C CA . PRO A 1 100 ? 15.809 6.263 13.218 1.00 40.00 100 PRO A CA 1
ATOM 763 C C . PRO A 1 100 ? 16.013 5.120 14.212 1.00 40.00 100 PRO A C 1
ATOM 765 O O . PRO A 1 100 ? 17.011 5.067 14.933 1.00 40.00 100 PRO A O 1
ATOM 768 N N . LEU A 1 101 ? 15.053 4.193 14.241 1.00 42.00 101 LEU A N 1
ATOM 769 C CA . LEU A 1 101 ? 15.140 2.940 14.982 1.00 42.00 101 LEU A CA 1
ATOM 770 C C . LEU A 1 101 ? 16.232 2.053 14.363 1.00 42.00 101 LEU A C 1
ATOM 772 O O . LEU A 1 101 ? 15.953 1.093 13.651 1.00 42.00 101 LEU A O 1
ATOM 776 N N . HIS A 1 102 ? 17.494 2.335 14.678 1.00 46.81 102 HIS A N 1
ATOM 777 C CA . HIS A 1 102 ? 18.535 1.317 14.668 1.00 46.81 102 HIS A CA 1
ATOM 778 C C . HIS A 1 102 ? 18.347 0.436 15.904 1.00 46.81 102 HIS A C 1
ATOM 780 O O . HIS A 1 102 ? 18.881 0.700 16.979 1.00 46.81 102 HIS A O 1
ATOM 786 N N . ARG A 1 103 ? 17.571 -0.637 15.7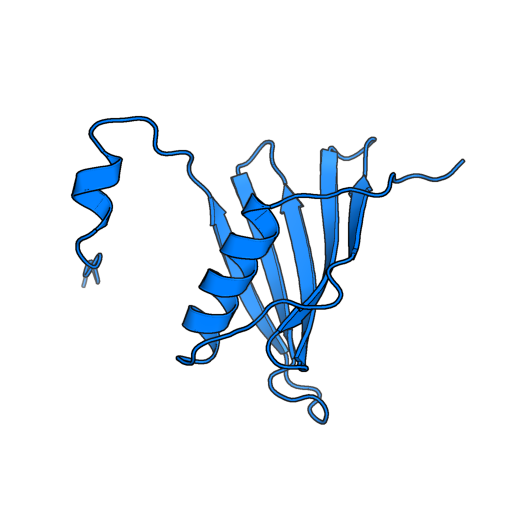55 1.00 40.41 103 ARG A N 1
ATOM 787 C CA . ARG A 1 103 ? 17.676 -1.808 16.631 1.00 40.41 103 ARG A CA 1
ATOM 788 C C . ARG A 1 103 ? 17.720 -3.076 15.794 1.00 40.41 103 ARG A C 1
ATOM 790 O O . ARG A 1 103 ? 16.782 -3.863 15.764 1.00 40.41 103 ARG A O 1
ATOM 797 N N . THR A 1 104 ? 18.864 -3.289 15.159 1.00 42.06 104 THR A N 1
ATOM 798 C CA . THR A 1 104 ? 19.395 -4.635 14.956 1.00 42.06 104 THR A CA 1
ATOM 799 C C . THR A 1 104 ? 19.787 -5.159 16.338 1.00 42.06 104 THR A C 1
ATOM 801 O O . THR A 1 104 ? 20.711 -4.635 16.958 1.00 42.06 104 THR A O 1
ATOM 804 N N . ARG A 1 105 ? 19.054 -6.142 16.865 1.00 43.66 105 ARG A N 1
ATOM 805 C CA . ARG A 1 105 ? 19.583 -6.998 17.932 1.00 43.66 105 ARG A CA 1
ATOM 806 C C . ARG A 1 105 ? 20.362 -8.119 17.248 1.00 43.66 105 ARG A C 1
ATOM 808 O O . ARG A 1 105 ? 19.761 -8.887 16.500 1.00 43.66 105 ARG A O 1
ATOM 815 N N . GLN A 1 106 ? 21.680 -8.115 17.446 1.00 46.56 106 GLN A N 1
ATOM 816 C CA . GLN A 1 106 ? 22.502 -9.3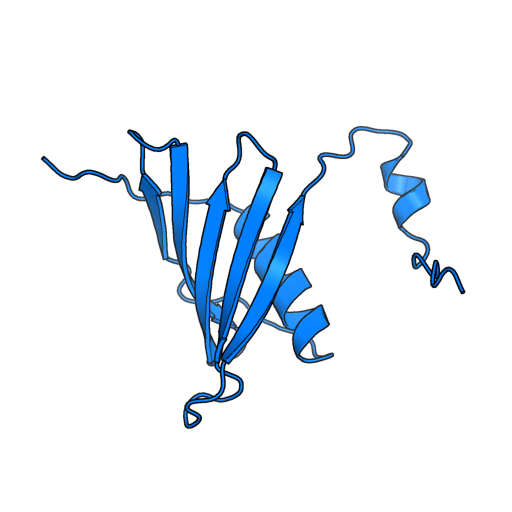24 17.383 1.00 46.56 106 GLN A CA 1
ATOM 817 C C . GLN A 1 106 ? 22.221 -10.181 18.618 1.00 46.56 106 GLN A C 1
ATOM 819 O O . GLN A 1 106 ? 21.844 -9.585 19.658 1.00 46.56 106 GLN A O 1
#

pLDDT: mean 85.16, std 17.58, range [40.0, 97.75]